Protein AF-A0A317GYI8-F1 (afdb_monomer_lite)

Foldseek 3Di:
DVVVVVVVVVVPPPPPPDDDDDPPPPPPPDPDQDDPPPFPKDKDKDQDADVPVVLVVQVPDPFWSDKDKDWDDFDDPPDDPVRVVVVPRRIGTMIMTIGRPVD

Radius of gyration: 22.87 Å; chains: 1; bounding box: 55×30×67 Å

Secondary structure (DSSP, 8-state):
--GGGTTTTSTTTT--------------------PPTT---EEEEE--S-HHHHHHHHHTSTTEEEEEEEEESSSSSS--HHHHHTT-S-PEEEEEEEE-TT-

Sequence (103 aa):
MKIMLLLSLALSYACLTGSCSQTSTQNNNMNEITIPAGVKADTATFATGCFWCTEAIFQELKGVLKVTSGYSGGTVANPSYEDVCTGTTGHAECLQIIYDPSV

Structure (mmCIF, N/CA/C/O backbone):
data_AF-A0A317GYI8-F1
#
_entry.id   AF-A0A317GYI8-F1
#
loop_
_atom_site.group_PDB
_atom_site.id
_atom_site.type_symbol
_atom_site.label_atom_id
_atom_si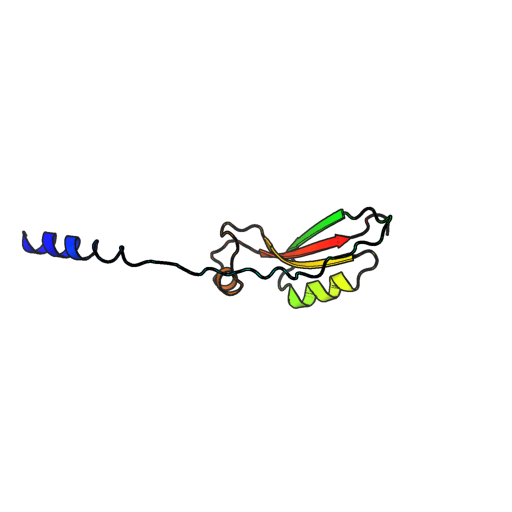te.label_alt_id
_atom_site.label_comp_id
_atom_site.label_asym_id
_atom_site.label_entity_id
_atom_site.label_seq_id
_atom_site.pdbx_PDB_ins_code
_atom_site.Cartn_x
_atom_site.Cartn_y
_atom_site.Cartn_z
_atom_site.occupancy
_atom_site.B_iso_or_equiv
_atom_site.auth_seq_id
_atom_site.auth_comp_id
_atom_site.auth_asym_id
_atom_site.auth_atom_id
_atom_site.pdbx_PDB_model_num
ATOM 1 N N . MET A 1 1 ? -39.560 6.668 44.355 1.00 55.09 1 MET A N 1
ATOM 2 C CA . MET A 1 1 ? -39.680 6.082 42.995 1.00 55.09 1 MET A CA 1
ATOM 3 C C . MET A 1 1 ? -39.790 7.116 41.867 1.00 55.09 1 MET A C 1
ATOM 5 O O . MET A 1 1 ? -39.278 6.829 40.800 1.00 55.09 1 MET A O 1
ATOM 9 N N . LYS A 1 2 ? -40.366 8.320 42.062 1.00 54.06 2 LYS A N 1
ATOM 10 C CA . LYS A 1 2 ? -40.391 9.374 41.017 1.00 54.06 2 LYS A CA 1
ATOM 11 C C . LYS A 1 2 ? -39.054 10.118 40.790 1.00 54.06 2 LYS A C 1
ATOM 13 O O . LYS A 1 2 ? -38.847 10.641 39.707 1.00 54.06 2 LYS A O 1
ATOM 18 N N . ILE A 1 3 ? -38.136 10.134 41.765 1.00 56.03 3 ILE A N 1
ATOM 19 C CA . ILE A 1 3 ? -36.856 10.867 41.649 1.00 56.03 3 ILE A CA 1
ATOM 20 C C . ILE A 1 3 ? -35.846 10.176 40.706 1.00 56.03 3 ILE A C 1
ATOM 22 O O . ILE A 1 3 ? -34.974 10.826 40.146 1.00 56.03 3 ILE A O 1
ATOM 26 N N . MET A 1 4 ? -35.993 8.861 40.489 1.00 57.31 4 MET A N 1
ATOM 27 C CA . MET A 1 4 ? -35.058 8.053 39.693 1.00 57.31 4 MET A CA 1
ATOM 28 C C . MET A 1 4 ? -35.322 8.139 38.180 1.00 57.31 4 MET A C 1
ATOM 30 O O . MET A 1 4 ? -34.486 7.716 37.393 1.00 57.31 4 MET A O 1
ATOM 34 N N . LEU A 1 5 ? -36.467 8.708 37.776 1.00 55.41 5 LEU A N 1
ATOM 35 C CA . LEU A 1 5 ? -36.841 8.892 36.368 1.00 55.41 5 LEU A CA 1
ATOM 36 C C . LEU A 1 5 ? -36.380 10.245 35.795 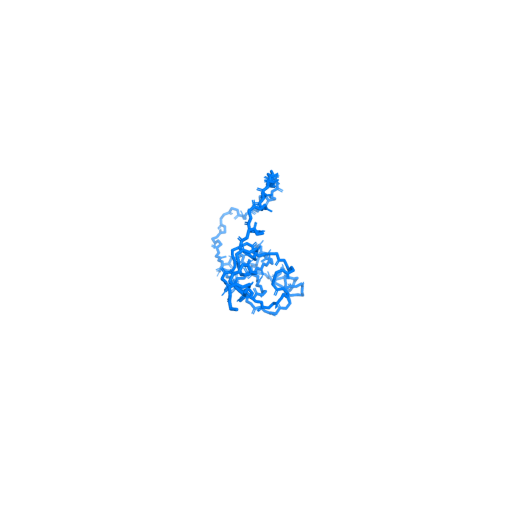1.00 55.41 5 LEU A C 1
ATOM 38 O O . LEU A 1 5 ? -36.375 10.429 34.585 1.00 55.41 5 LEU A O 1
ATOM 42 N N . LEU A 1 6 ? -36.013 11.198 36.659 1.00 54.34 6 LEU A N 1
ATOM 43 C CA . LEU A 1 6 ? -35.564 12.533 36.248 1.00 54.34 6 LEU A CA 1
ATOM 44 C C . LEU A 1 6 ? -34.052 12.583 35.979 1.00 54.34 6 LEU A C 1
ATOM 46 O O . LEU A 1 6 ? -33.595 13.436 35.227 1.00 54.34 6 LEU A O 1
ATOM 50 N N . LEU A 1 7 ? -33.282 11.642 36.538 1.00 52.12 7 LEU A N 1
ATOM 51 C CA . LEU A 1 7 ? -31.829 11.578 36.349 1.00 52.12 7 LEU A CA 1
ATOM 52 C C . LEU A 1 7 ? -31.429 10.989 34.983 1.00 52.12 7 LEU A C 1
ATOM 54 O O . LEU A 1 7 ? -30.357 11.293 34.471 1.00 52.12 7 LEU A O 1
ATOM 58 N N . SER A 1 8 ? -32.303 10.192 34.363 1.00 54.09 8 SER A N 1
ATOM 59 C CA . SER A 1 8 ? -32.098 9.629 33.022 1.00 54.09 8 SER A CA 1
ATOM 60 C C . SER A 1 8 ? -32.436 10.604 31.889 1.00 54.09 8 SER A C 1
ATOM 62 O O . SER A 1 8 ? -31.945 10.422 30.779 1.00 54.09 8 SER A O 1
ATOM 64 N N . LEU A 1 9 ? -33.220 11.656 32.153 1.00 53.91 9 LEU A N 1
ATOM 65 C CA . LEU A 1 9 ? -33.544 12.689 31.158 1.00 53.91 9 LEU A CA 1
ATOM 66 C C . LEU A 1 9 ? -32.450 13.759 31.009 1.00 53.91 9 LEU A C 1
ATOM 68 O O . LEU A 1 9 ? -32.416 14.460 30.003 1.00 53.91 9 LEU A O 1
ATOM 72 N N . ALA A 1 10 ? -31.550 13.885 31.988 1.00 52.88 10 ALA A N 1
ATOM 73 C CA . ALA A 1 10 ? -30.423 14.817 31.921 1.00 52.88 10 ALA A CA 1
ATOM 74 C C . ALA A 1 10 ? -29.248 14.268 31.090 1.00 52.88 10 ALA A C 1
ATOM 76 O O . ALA A 1 10 ? -28.468 15.041 30.538 1.00 52.88 10 ALA A O 1
ATOM 77 N N . LEU A 1 11 ? -29.133 12.941 30.959 1.00 50.88 11 LEU A N 1
ATOM 78 C CA . LEU A 1 11 ? -28.022 12.297 30.253 1.00 50.88 11 LEU A CA 1
ATOM 79 C C . LEU A 1 11 ? -28.172 12.311 28.721 1.00 50.88 11 LEU A C 1
ATOM 81 O O . LEU A 1 11 ? -27.198 12.074 28.015 1.00 50.88 11 LEU A O 1
ATOM 85 N N . SER A 1 12 ? -29.365 12.614 28.201 1.00 52.34 12 SER A N 1
ATOM 86 C CA . SER A 1 12 ? -29.646 12.673 26.760 1.00 52.34 12 SER A CA 1
ATOM 87 C C . SER A 1 12 ? -29.456 14.061 26.133 1.00 52.34 12 SER A C 1
ATOM 89 O O . SER A 1 12 ? -29.476 14.178 24.911 1.00 52.34 12 SER A O 1
ATOM 91 N N . TYR A 1 13 ? -29.240 15.115 26.928 1.00 54.69 13 TYR A N 1
ATOM 92 C CA . TYR A 1 13 ? -29.137 16.493 26.419 1.00 54.69 13 TYR A CA 1
ATOM 93 C C . TYR A 1 13 ? -27.714 16.943 26.044 1.00 54.69 13 TYR A C 1
ATOM 95 O O . TYR A 1 13 ? -27.538 18.046 25.533 1.00 54.69 13 TYR A O 1
ATOM 103 N N . ALA A 1 14 ? -26.694 16.102 26.245 1.00 50.69 14 ALA A N 1
ATOM 104 C CA . ALA A 1 14 ? -25.295 16.457 25.974 1.00 50.69 14 ALA A CA 1
ATOM 105 C C . ALA A 1 14 ? -24.838 16.214 24.517 1.00 50.69 14 ALA A C 1
ATOM 107 O O . ALA A 1 14 ? -23.688 16.486 24.184 1.00 50.69 14 ALA A O 1
ATOM 108 N N . CYS A 1 15 ? -25.708 15.723 23.628 1.00 48.59 15 CYS A N 1
ATOM 109 C CA . CYS A 1 15 ? -25.310 15.274 22.286 1.00 48.59 15 CYS A CA 1
ATOM 110 C C . CYS A 1 15 ? -25.422 16.326 21.163 1.00 48.59 15 CYS A C 1
ATOM 112 O O . CYS A 1 15 ? -25.289 15.954 20.002 1.00 48.59 15 CYS A O 1
ATOM 114 N N . LEU A 1 16 ? -25.676 17.612 21.449 1.00 55.16 16 LEU A N 1
ATOM 115 C CA . LEU A 1 16 ? -25.981 18.602 20.394 1.00 55.16 16 LEU A CA 1
ATOM 116 C C . LEU A 1 16 ? -24.947 19.709 20.139 1.00 55.16 16 LEU A C 1
ATOM 118 O O . LEU A 1 16 ? -25.257 20.663 19.430 1.00 55.16 16 LEU A O 1
ATOM 122 N N . THR A 1 17 ? -23.703 19.593 20.598 1.00 59.06 17 THR A N 1
ATOM 123 C CA . THR A 1 17 ? -22.649 20.525 20.150 1.00 59.06 17 THR A CA 1
ATOM 124 C C . THR A 1 17 ? -21.464 19.781 19.555 1.00 59.06 17 THR A C 1
ATOM 126 O O . THR A 1 17 ? -20.411 19.658 20.172 1.00 59.06 17 THR A O 1
ATOM 129 N N . GLY A 1 18 ? -21.652 19.291 18.331 1.00 57.25 18 GLY A N 1
ATOM 130 C CA . GLY A 1 18 ? -20.581 18.826 17.457 1.00 57.25 18 GLY A CA 1
ATOM 131 C C . GLY A 1 18 ? -20.662 19.549 16.117 1.00 57.25 18 GLY A C 1
ATOM 132 O O . GLY A 1 18 ? -21.211 19.010 15.164 1.00 57.25 18 GLY A O 1
ATOM 133 N N . SER A 1 19 ? -20.151 20.780 16.044 1.00 55.06 19 SER A N 1
ATOM 134 C CA . SER A 1 19 ? -19.901 21.444 14.761 1.00 55.06 19 SER A CA 1
ATOM 135 C C . SER A 1 19 ? -18.473 21.136 14.325 1.00 55.06 19 SER A C 1
ATOM 137 O O . SER A 1 19 ? -17.524 21.677 14.887 1.00 55.06 19 SER A O 1
ATOM 139 N N . CYS A 1 20 ? -18.314 20.292 13.309 1.00 48.38 20 CYS A N 1
ATOM 140 C CA . CYS A 1 20 ? -17.071 20.178 12.557 1.00 48.38 20 CYS A CA 1
ATOM 141 C C . CYS A 1 20 ? -17.144 21.185 11.406 1.00 48.38 20 CYS A C 1
ATOM 143 O O . CYS A 1 20 ? -17.930 21.006 10.481 1.00 48.38 20 CYS A O 1
ATOM 145 N N . SER A 1 21 ? -16.341 22.245 11.451 1.00 55.34 21 SER A N 1
ATOM 146 C CA . SER A 1 21 ? -16.068 23.064 10.269 1.00 55.34 21 SER A CA 1
ATOM 147 C C . SER A 1 21 ? -14.560 23.108 10.081 1.00 55.34 21 SER A C 1
ATOM 149 O O . SER A 1 21 ? -13.879 24.008 10.565 1.00 55.34 21 SER A O 1
ATOM 151 N N . GLN A 1 22 ? -14.029 22.071 9.433 1.00 53.09 22 GLN A N 1
ATOM 152 C CA . GLN A 1 22 ? -12.673 22.079 8.902 1.00 53.09 22 GLN A CA 1
ATOM 153 C C . GLN A 1 22 ? -12.775 22.018 7.383 1.00 53.09 22 GLN A C 1
ATOM 155 O O . GLN A 1 22 ? -12.753 20.955 6.766 1.00 53.09 22 GLN A O 1
ATOM 160 N N . THR A 1 23 ? -12.898 23.200 6.782 1.00 49.88 23 THR A N 1
ATOM 161 C CA . THR A 1 23 ? -12.549 23.412 5.380 1.00 49.88 23 THR A CA 1
ATOM 162 C C . THR A 1 23 ? -11.050 23.166 5.254 1.00 49.88 23 THR A C 1
ATOM 164 O O . THR A 1 23 ? -10.240 24.076 5.419 1.00 49.88 23 THR A O 1
ATOM 167 N N . SER A 1 24 ? -10.665 21.913 5.014 1.00 50.72 24 SER A N 1
ATOM 168 C CA . SER A 1 24 ? -9.346 21.620 4.473 1.00 50.72 24 SER A CA 1
ATOM 169 C C . SER A 1 24 ? -9.412 21.890 2.974 1.00 50.72 24 SER A C 1
ATOM 171 O O . SER A 1 24 ? -9.896 21.090 2.178 1.00 50.72 24 SER A O 1
ATOM 173 N N . THR A 1 25 ? -8.968 23.080 2.581 1.00 45.16 25 THR A N 1
ATOM 174 C CA . THR A 1 25 ? -8.540 23.318 1.207 1.00 45.16 25 THR A CA 1
ATOM 175 C C . THR A 1 25 ? -7.353 22.392 0.963 1.00 45.16 25 THR A C 1
ATOM 177 O O . THR A 1 25 ? -6.226 22.708 1.340 1.00 45.16 25 THR A O 1
ATOM 180 N N . GLN A 1 26 ? -7.612 21.217 0.390 1.00 51.88 26 GLN A N 1
ATOM 181 C CA . GLN A 1 26 ? -6.569 20.332 -0.112 1.00 51.88 26 GLN A CA 1
ATOM 182 C C . GLN A 1 26 ? -5.948 21.018 -1.334 1.00 51.88 26 GLN A C 1
ATOM 184 O O . GLN A 1 26 ? -6.465 20.952 -2.449 1.00 51.88 26 GLN A O 1
ATOM 189 N N . ASN A 1 27 ? -4.858 21.748 -1.098 1.00 46.72 27 ASN A N 1
ATOM 190 C CA . ASN A 1 27 ? -3.904 22.119 -2.132 1.00 46.72 27 ASN A CA 1
ATOM 191 C C . ASN A 1 27 ? -3.277 20.820 -2.655 1.00 46.72 27 ASN A C 1
ATOM 193 O O . ASN A 1 27 ? -2.271 20.345 -2.133 1.00 46.72 27 ASN A O 1
ATOM 197 N N . ASN A 1 28 ? -3.903 20.229 -3.668 1.00 49.12 28 ASN A N 1
ATOM 198 C CA . ASN A 1 28 ? -3.377 19.066 -4.366 1.00 49.12 28 ASN A CA 1
ATOM 199 C C . ASN A 1 28 ? -2.323 19.513 -5.384 1.00 49.12 28 ASN A C 1
ATOM 201 O O . ASN A 1 28 ? -2.537 19.418 -6.589 1.00 49.12 28 ASN A O 1
ATOM 205 N N . ASN A 1 29 ? -1.173 19.991 -4.916 1.00 55.50 29 ASN A N 1
ATOM 206 C CA . ASN A 1 29 ? 0.043 19.913 -5.719 1.00 55.50 29 ASN A CA 1
ATOM 207 C C . ASN A 1 29 ? 0.714 18.568 -5.418 1.00 55.50 29 ASN A C 1
ATOM 209 O O . ASN A 1 29 ? 1.714 18.482 -4.709 1.00 55.50 29 ASN A O 1
ATOM 213 N N . MET A 1 30 ? 0.072 17.494 -5.877 1.00 46.84 30 MET A N 1
ATOM 214 C CA . MET A 1 30 ? 0.631 16.153 -5.815 1.00 46.84 30 MET A CA 1
ATOM 215 C C . MET A 1 30 ? 1.340 15.916 -7.145 1.00 46.84 30 MET A C 1
ATOM 217 O O . MET A 1 30 ? 0.697 15.896 -8.190 1.00 46.84 30 MET A O 1
ATOM 221 N N . ASN A 1 31 ? 2.668 15.825 -7.065 1.00 60.25 31 ASN A N 1
ATOM 222 C CA . ASN A 1 31 ? 3.605 15.475 -8.127 1.00 60.25 31 ASN A CA 1
ATOM 223 C C . ASN A 1 31 ? 2.963 14.547 -9.175 1.00 60.25 31 ASN A C 1
ATOM 225 O O . ASN A 1 31 ? 2.649 13.391 -8.883 1.00 60.25 31 ASN A O 1
ATOM 229 N N . GLU A 1 32 ? 2.741 15.083 -10.372 1.00 56.94 32 GLU A N 1
ATOM 230 C CA . GLU A 1 32 ? 2.225 14.352 -11.521 1.00 56.94 32 GLU A CA 1
ATOM 231 C C . GLU A 1 32 ? 3.216 13.232 -11.866 1.00 56.94 32 GLU A C 1
ATOM 233 O O . GLU A 1 32 ? 4.294 13.466 -12.414 1.00 56.94 32 GLU A O 1
ATOM 238 N N . ILE A 1 33 ? 2.884 11.992 -11.490 1.00 66.06 33 ILE A N 1
ATOM 239 C CA . ILE A 1 33 ? 3.698 10.830 -11.847 1.00 66.06 33 ILE A CA 1
ATOM 240 C C . ILE A 1 33 ? 3.631 10.665 -13.358 1.00 66.06 33 ILE A C 1
ATOM 242 O O . ILE A 1 33 ? 2.640 10.188 -13.909 1.00 66.06 33 ILE A O 1
ATOM 246 N N . THR A 1 34 ? 4.710 11.056 -14.025 1.00 74.38 34 THR A N 1
ATOM 247 C CA . THR A 1 34 ? 4.866 10.864 -15.462 1.00 74.38 34 THR A CA 1
ATOM 248 C C . THR A 1 34 ? 5.339 9.433 -15.702 1.00 74.38 34 THR A C 1
ATOM 250 O O . THR A 1 34 ? 6.529 9.136 -15.607 1.00 74.38 34 THR A O 1
ATOM 253 N N . ILE A 1 35 ? 4.403 8.523 -15.983 1.00 80.94 35 ILE A N 1
ATOM 254 C CA . ILE A 1 35 ? 4.738 7.195 -16.511 1.00 80.94 35 ILE A CA 1
ATOM 255 C C . ILE A 1 35 ? 5.409 7.399 -17.882 1.00 80.94 35 ILE A C 1
ATOM 257 O O . ILE A 1 35 ? 4.858 8.134 -18.708 1.00 80.94 35 ILE A O 1
ATOM 261 N N . PRO A 1 36 ? 6.579 6.787 -18.155 1.00 80.31 36 PRO A N 1
ATOM 262 C CA . PRO A 1 36 ? 7.245 6.925 -19.445 1.00 80.31 36 PRO A CA 1
ATOM 263 C C . PRO A 1 36 ? 6.315 6.556 -20.607 1.00 80.31 36 PRO A C 1
ATOM 265 O O . PRO A 1 36 ? 5.637 5.526 -20.582 1.00 80.31 36 PRO A O 1
ATOM 268 N N . ALA A 1 37 ? 6.289 7.397 -21.643 1.00 80.94 37 ALA A N 1
ATOM 269 C CA . ALA A 1 37 ? 5.455 7.166 -22.816 1.00 80.94 37 ALA A CA 1
ATOM 270 C C . ALA A 1 37 ? 5.811 5.824 -23.483 1.00 80.94 37 ALA A C 1
ATOM 272 O O . ALA A 1 37 ? 6.973 5.563 -23.786 1.00 80.94 37 ALA A O 1
ATOM 273 N N . GLY A 1 38 ? 4.798 4.985 -23.719 1.00 84.44 38 GLY A N 1
ATOM 274 C CA . GLY A 1 38 ? 4.952 3.663 -24.339 1.00 84.44 38 GLY A CA 1
ATOM 275 C C . GLY A 1 38 ? 5.027 2.485 -23.362 1.00 84.44 38 GLY A C 1
ATOM 276 O O . GLY A 1 38 ? 4.973 1.344 -23.813 1.00 84.44 38 GLY A O 1
ATOM 277 N N . VAL A 1 39 ? 5.084 2.728 -22.048 1.00 89.81 39 VAL A N 1
ATOM 278 C CA . VAL A 1 39 ? 5.013 1.666 -21.031 1.00 89.81 39 VAL A CA 1
ATOM 279 C C . VAL A 1 39 ? 3.554 1.341 -20.705 1.00 89.81 39 VAL A C 1
ATOM 281 O O . VAL A 1 39 ? 2.782 2.222 -20.320 1.00 89.81 39 VAL A O 1
ATOM 284 N N . LYS A 1 40 ? 3.159 0.066 -20.826 1.00 93.75 40 LYS A N 1
ATOM 285 C CA . LYS A 1 40 ? 1.828 -0.405 -20.410 1.00 93.75 40 LYS A CA 1
ATOM 286 C C . LYS A 1 40 ? 1.859 -0.805 -18.936 1.00 93.75 40 LYS A C 1
ATOM 288 O O . LYS A 1 40 ? 2.008 -1.980 -18.629 1.00 93.75 40 LYS A O 1
ATOM 293 N N . ALA A 1 41 ? 1.697 0.166 -18.045 1.00 95.94 41 ALA A N 1
ATOM 294 C CA . ALA A 1 41 ? 1.727 -0.082 -16.607 1.00 95.94 41 ALA A CA 1
ATOM 295 C C . ALA A 1 41 ? 0.557 -0.960 -16.111 1.00 95.94 41 ALA A C 1
ATOM 297 O O . ALA A 1 41 ? -0.544 -0.925 -16.670 1.00 95.94 41 ALA A O 1
ATOM 298 N N . ASP A 1 42 ? 0.803 -1.706 -15.037 1.00 97.50 42 ASP A N 1
ATOM 299 C CA . ASP A 1 42 ? -0.191 -2.431 -14.241 1.00 97.50 42 ASP A CA 1
ATOM 300 C C . ASP A 1 42 ? -0.021 -2.097 -12.748 1.00 97.50 42 ASP A C 1
ATOM 302 O O . ASP A 1 42 ? 0.923 -1.400 -12.361 1.00 97.50 42 ASP A O 1
ATOM 306 N N . THR A 1 43 ? -0.964 -2.519 -11.905 1.00 97.44 43 THR A N 1
ATOM 307 C CA . THR A 1 43 ? -0.987 -2.197 -10.472 1.00 97.44 43 THR A CA 1
ATOM 308 C C . THR A 1 43 ? -1.153 -3.436 -9.603 1.00 97.44 43 THR A C 1
ATOM 310 O O . THR A 1 43 ? -2.038 -4.257 -9.827 1.00 97.44 43 THR A O 1
ATOM 313 N N . ALA A 1 44 ? -0.349 -3.522 -8.546 1.00 97.69 44 ALA A N 1
ATOM 314 C CA . ALA A 1 44 ? -0.472 -4.534 -7.504 1.00 97.69 44 ALA A CA 1
ATOM 315 C C . ALA A 1 44 ? -0.518 -3.883 -6.116 1.00 97.69 44 ALA A C 1
ATOM 317 O O . ALA A 1 44 ? 0.116 -2.855 -5.878 1.00 97.69 44 ALA A O 1
ATOM 318 N N . THR A 1 45 ? -1.257 -4.500 -5.194 1.00 97.69 45 THR A N 1
ATOM 319 C CA . THR A 1 45 ? -1.357 -4.052 -3.800 1.00 97.69 45 THR A CA 1
ATOM 320 C C . THR A 1 45 ? -0.882 -5.161 -2.876 1.00 97.69 45 THR A C 1
ATOM 322 O O . THR A 1 45 ? -1.392 -6.280 -2.946 1.00 97.69 45 THR A O 1
ATOM 325 N N . PHE A 1 46 ? 0.060 -4.847 -1.990 1.00 97.06 46 PHE A N 1
ATOM 326 C CA . PHE A 1 46 ? 0.637 -5.806 -1.050 1.00 97.06 46 PHE A CA 1
ATOM 327 C C . PHE A 1 46 ? 0.517 -5.310 0.387 1.00 97.06 46 PHE A C 1
ATOM 329 O O . PHE A 1 46 ? 0.862 -4.167 0.667 1.00 97.06 46 PHE A O 1
ATOM 336 N N . ALA A 1 47 ? 0.080 -6.186 1.292 1.00 96.50 47 ALA A N 1
ATOM 337 C CA . ALA A 1 47 ? 0.137 -5.974 2.736 1.00 96.50 47 ALA A CA 1
ATOM 338 C C . ALA A 1 47 ? 1.347 -6.735 3.295 1.00 96.50 47 ALA A C 1
ATOM 340 O O . ALA A 1 47 ? 1.337 -7.966 3.335 1.00 96.50 47 ALA A O 1
ATOM 341 N N . THR A 1 48 ? 2.409 -6.022 3.671 1.00 91.62 48 THR A N 1
ATOM 342 C CA . THR A 1 48 ? 3.730 -6.621 3.959 1.00 91.62 48 THR A CA 1
ATOM 343 C C . THR A 1 48 ? 4.226 -6.375 5.384 1.00 91.62 48 THR A C 1
ATOM 345 O O . THR A 1 48 ? 5.396 -6.606 5.678 1.00 91.62 48 THR A O 1
ATOM 348 N N . GLY A 1 49 ? 3.347 -5.928 6.284 1.00 90.81 49 GLY A N 1
ATOM 349 C CA . GLY A 1 49 ? 3.737 -5.429 7.603 1.00 90.81 49 GLY A CA 1
ATOM 350 C C . GLY A 1 49 ? 4.126 -3.954 7.526 1.00 90.81 49 GLY A C 1
ATOM 351 O O . GLY A 1 49 ? 3.531 -3.222 6.743 1.00 90.81 49 GLY A O 1
ATOM 352 N N . CYS A 1 50 ? 5.112 -3.529 8.326 1.00 93.31 50 CYS A N 1
ATOM 353 C CA . CYS A 1 50 ? 5.520 -2.124 8.388 1.00 93.31 50 CYS A CA 1
ATOM 354 C C . CYS A 1 50 ? 5.943 -1.597 7.011 1.00 93.31 50 CYS A C 1
ATOM 356 O O . CYS A 1 50 ? 6.971 -2.031 6.474 1.00 93.31 50 CYS A O 1
ATOM 358 N N . PHE A 1 51 ? 5.190 -0.643 6.457 1.00 94.69 51 PHE A N 1
ATOM 359 C CA . PHE A 1 51 ? 5.437 -0.195 5.084 1.00 94.69 51 PHE A CA 1
ATOM 360 C C . PHE A 1 51 ? 6.755 0.573 4.909 1.00 94.69 51 PHE A C 1
ATOM 362 O O . PHE A 1 51 ? 7.267 0.633 3.793 1.00 94.69 51 PHE A O 1
ATOM 369 N N . TRP A 1 52 ? 7.346 1.110 5.988 1.00 91.88 52 TRP A N 1
ATOM 370 C CA . TRP A 1 52 ? 8.530 1.977 5.910 1.00 91.88 52 TRP A CA 1
ATOM 371 C C . TRP A 1 52 ? 9.723 1.262 5.282 1.00 91.88 52 TRP A C 1
ATOM 373 O O . TRP A 1 52 ? 10.412 1.819 4.431 1.00 91.88 52 TRP A O 1
ATOM 383 N N . CYS A 1 53 ? 9.958 0.015 5.689 1.00 91.94 53 CYS A N 1
ATOM 384 C CA . CYS A 1 53 ? 11.073 -0.769 5.171 1.00 91.94 53 CYS A CA 1
ATOM 385 C C . CYS A 1 53 ? 10.741 -1.373 3.807 1.00 91.94 53 CYS A C 1
ATOM 387 O O . CYS A 1 53 ? 11.593 -1.440 2.925 1.00 91.94 53 CYS A O 1
ATOM 389 N N . THR A 1 54 ? 9.505 -1.835 3.626 1.00 93.62 54 THR A N 1
ATOM 390 C CA . THR A 1 54 ? 9.120 -2.553 2.412 1.00 93.62 54 THR A CA 1
ATOM 391 C C . THR A 1 54 ? 8.965 -1.617 1.222 1.00 93.62 54 THR A C 1
ATOM 393 O O . THR A 1 54 ? 9.302 -2.016 0.113 1.00 93.62 54 THR A O 1
ATOM 396 N N . GLU A 1 55 ? 8.531 -0.370 1.431 1.00 95.50 55 GLU A N 1
ATOM 397 C CA . GLU A 1 55 ? 8.457 0.636 0.368 1.00 95.50 55 GLU A CA 1
ATOM 398 C C . GLU A 1 55 ? 9.814 0.819 -0.314 1.00 95.50 55 GLU A C 1
ATOM 400 O O . GLU A 1 55 ? 9.900 0.698 -1.536 1.00 95.50 55 GLU A O 1
ATOM 405 N N . ALA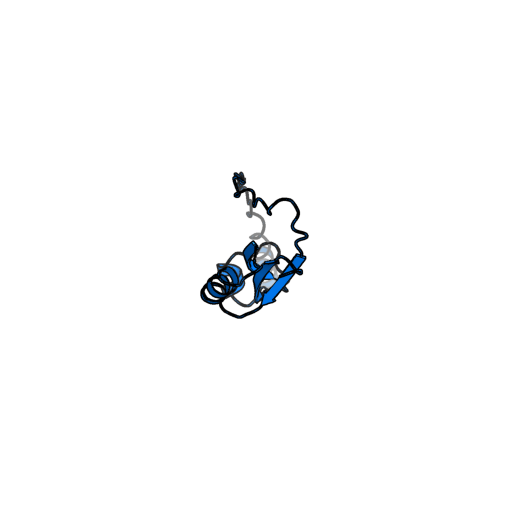 A 1 56 ? 10.870 1.036 0.477 1.00 94.25 56 ALA A N 1
ATOM 406 C CA . ALA A 1 56 ? 12.226 1.223 -0.032 1.00 94.25 56 ALA A CA 1
ATOM 407 C C . ALA A 1 56 ? 12.692 0.019 -0.867 1.00 94.25 56 ALA A C 1
ATOM 409 O O . ALA A 1 56 ? 13.216 0.189 -1.963 1.00 94.25 56 ALA A O 1
ATOM 410 N N . ILE A 1 57 ? 12.417 -1.202 -0.397 1.00 94.75 57 ILE A N 1
ATOM 411 C CA . ILE A 1 57 ? 12.776 -2.432 -1.118 1.00 94.75 57 ILE A CA 1
ATOM 412 C C . ILE A 1 57 ? 12.074 -2.500 -2.480 1.00 94.75 57 ILE A C 1
ATOM 414 O O . ILE A 1 57 ? 12.708 -2.823 -3.482 1.00 94.75 57 ILE A O 1
ATOM 418 N N . PHE A 1 58 ? 10.775 -2.193 -2.547 1.00 95.81 58 PHE A N 1
ATOM 419 C CA . PHE A 1 58 ? 10.038 -2.233 -3.813 1.00 95.81 58 PHE A CA 1
ATOM 420 C C . PHE A 1 58 ? 10.463 -1.126 -4.782 1.00 95.81 58 PHE A C 1
ATOM 422 O O . PHE A 1 58 ? 10.476 -1.365 -5.987 1.00 95.81 58 PHE A O 1
ATOM 429 N N . GLN A 1 59 ? 10.837 0.056 -4.283 1.00 95.69 59 GLN A N 1
ATOM 430 C CA . GLN A 1 59 ? 11.335 1.155 -5.119 1.00 95.69 59 GLN A CA 1
ATOM 431 C C . GLN A 1 59 ? 12.630 0.797 -5.865 1.00 95.69 59 GLN A C 1
ATOM 433 O O . GLN A 1 59 ? 12.883 1.339 -6.939 1.00 95.69 59 GLN A O 1
ATOM 438 N N . GLU A 1 60 ? 13.433 -0.123 -5.329 1.00 96.00 60 GLU A N 1
ATOM 439 C CA . GLU A 1 60 ? 14.683 -0.576 -5.950 1.00 96.00 60 GLU A CA 1
ATOM 440 C C . GLU A 1 60 ? 14.483 -1.678 -7.005 1.00 96.00 60 GLU A C 1
ATOM 442 O O . GLU A 1 60 ? 15.416 -2.014 -7.742 1.00 96.00 60 GLU A O 1
ATOM 447 N N . LEU A 1 61 ? 13.282 -2.258 -7.114 1.00 96.69 61 LEU A N 1
ATOM 448 C CA . LEU A 1 61 ? 13.033 -3.346 -8.055 1.00 96.69 61 LEU A CA 1
ATOM 449 C C . LEU A 1 61 ? 12.954 -2.838 -9.497 1.00 96.69 61 LEU A C 1
ATOM 451 O O . LEU A 1 61 ? 12.215 -1.913 -9.836 1.00 96.69 61 LEU A O 1
ATOM 455 N N . LYS A 1 62 ? 13.671 -3.521 -10.392 1.00 96.50 62 LYS A N 1
ATOM 456 C CA . LYS A 1 62 ? 13.588 -3.267 -11.831 1.00 96.50 62 LYS A CA 1
ATOM 457 C C . LYS A 1 62 ? 12.146 -3.469 -12.313 1.00 96.50 62 LYS A C 1
ATOM 45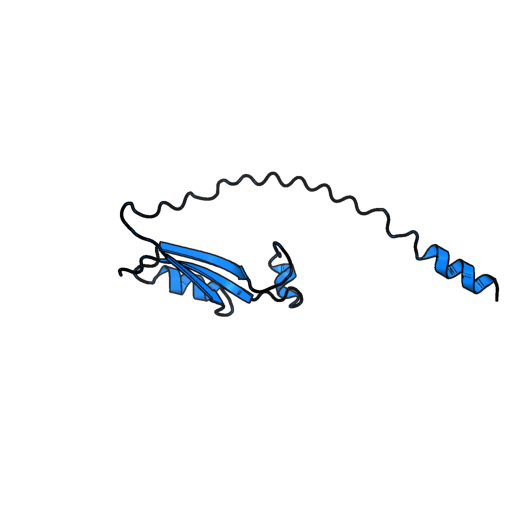9 O O . LYS A 1 62 ? 11.541 -4.496 -12.033 1.00 96.50 62 LYS A O 1
ATOM 464 N N . GLY A 1 63 ? 11.628 -2.502 -13.068 1.00 95.62 63 GLY A N 1
ATOM 465 C CA . GLY A 1 63 ? 10.260 -2.534 -13.593 1.00 95.62 63 GLY A CA 1
ATOM 466 C C . GLY A 1 63 ? 9.226 -1.892 -12.669 1.00 95.62 63 GLY A C 1
ATOM 467 O O . GLY A 1 63 ? 8.115 -1.624 -13.118 1.00 95.62 63 GLY A O 1
ATOM 468 N N . VAL A 1 64 ? 9.575 -1.563 -11.420 1.00 96.62 64 VAL A N 1
ATOM 469 C CA . VAL A 1 64 ? 8.715 -0.738 -10.566 1.00 96.62 64 VAL A CA 1
ATOM 470 C C . VAL A 1 64 ? 8.822 0.723 -10.996 1.00 96.62 64 VAL A C 1
ATOM 472 O O . VAL A 1 64 ? 9.909 1.278 -11.133 1.00 96.62 64 VAL A O 1
ATOM 475 N N . LEU A 1 65 ? 7.666 1.339 -11.234 1.00 95.56 65 LEU A N 1
ATOM 476 C CA . LEU A 1 65 ? 7.538 2.721 -11.702 1.00 95.56 65 LEU A CA 1
ATOM 477 C C . LEU A 1 65 ? 7.165 3.659 -10.553 1.00 95.56 65 LEU A C 1
ATOM 479 O O . LEU A 1 65 ? 7.579 4.816 -10.527 1.00 95.56 65 LEU A O 1
ATOM 483 N N . LYS A 1 66 ? 6.355 3.167 -9.609 1.00 95.25 66 LYS A N 1
ATOM 484 C CA . LYS A 1 66 ? 5.935 3.914 -8.425 1.00 95.25 66 LYS A CA 1
ATOM 485 C C . LYS A 1 66 ? 5.567 2.960 -7.296 1.00 95.25 66 LYS A C 1
ATOM 487 O O . LYS A 1 66 ? 4.897 1.960 -7.534 1.00 95.25 66 LYS A O 1
ATOM 492 N N . VAL A 1 67 ? 5.909 3.335 -6.069 1.00 96.62 67 VAL A N 1
ATOM 493 C CA . VAL A 1 67 ? 5.390 2.722 -4.840 1.00 96.62 67 VAL A CA 1
ATOM 494 C C . VAL A 1 67 ? 4.674 3.802 -4.032 1.00 96.62 67 VAL A C 1
ATOM 496 O O . VAL A 1 67 ? 5.045 4.975 -4.080 1.00 96.62 67 VAL A O 1
ATOM 499 N N . THR A 1 68 ? 3.581 3.459 -3.363 1.00 96.44 68 THR A N 1
ATOM 500 C CA . THR A 1 68 ? 2.844 4.373 -2.483 1.00 96.44 68 THR A CA 1
ATOM 501 C C . THR A 1 68 ? 2.394 3.622 -1.240 1.00 96.44 68 THR A C 1
ATOM 503 O O . THR A 1 68 ? 1.636 2.659 -1.349 1.00 96.44 68 THR A O 1
ATOM 506 N N . SER A 1 69 ? 2.857 4.069 -0.074 1.00 97.06 69 SER A N 1
ATOM 507 C CA . SER A 1 69 ? 2.423 3.561 1.229 1.00 97.06 69 SER A CA 1
ATOM 508 C C . SER A 1 69 ? 1.020 4.047 1.594 1.00 97.06 69 SER A C 1
ATOM 510 O O . SER A 1 69 ? 0.651 5.188 1.310 1.00 97.06 69 SER A O 1
ATOM 512 N N . GLY A 1 70 ? 0.230 3.181 2.226 1.00 96.50 70 GLY A N 1
ATOM 513 C CA . GLY A 1 70 ? -1.127 3.497 2.657 1.00 96.50 70 GLY A CA 1
ATOM 514 C C . GLY A 1 70 ? -1.792 2.370 3.442 1.00 96.50 70 GLY A C 1
ATOM 515 O O . GLY A 1 70 ? -1.134 1.461 3.947 1.00 96.50 70 GLY A O 1
ATOM 516 N N . TYR A 1 71 ? -3.120 2.435 3.530 1.00 97.62 71 TYR A N 1
ATOM 517 C CA . TYR A 1 71 ? -3.941 1.508 4.310 1.00 97.62 71 TYR A CA 1
ATOM 518 C C . TYR A 1 71 ? -5.059 0.936 3.441 1.00 97.62 71 TYR A C 1
ATOM 520 O O . TYR A 1 71 ? -5.680 1.670 2.670 1.00 97.62 71 TYR A O 1
ATOM 528 N N . SER A 1 72 ? -5.308 -0.371 3.531 1.00 97.00 72 SER A N 1
ATOM 529 C CA . SER A 1 72 ? -6.379 -1.020 2.765 1.00 97.00 72 SER A CA 1
ATOM 530 C C . SER A 1 72 ? -6.957 -2.239 3.488 1.00 97.00 72 SER A C 1
ATOM 532 O O . SER A 1 72 ? -6.359 -2.763 4.426 1.00 97.00 72 SER A O 1
ATOM 534 N N . GLY A 1 73 ? -8.125 -2.703 3.037 1.00 97.12 73 GLY A N 1
ATOM 535 C CA . GLY A 1 73 ? -8.809 -3.895 3.556 1.00 97.12 73 GLY A CA 1
ATOM 536 C C . GLY A 1 73 ? -9.707 -3.667 4.778 1.00 97.12 73 GLY A C 1
ATOM 537 O O . GLY A 1 73 ? -10.416 -4.590 5.171 1.00 97.12 73 GLY A O 1
ATOM 538 N N . GLY A 1 74 ? -9.716 -2.460 5.351 1.00 97.50 74 GLY A N 1
ATOM 539 C CA . GLY A 1 74 ? -10.548 -2.091 6.498 1.00 97.50 74 GLY A CA 1
ATOM 540 C C . GLY A 1 74 ? -11.876 -1.424 6.141 1.00 97.50 74 GLY A C 1
ATOM 541 O O . GLY A 1 74 ? -12.261 -1.313 4.977 1.00 97.50 74 GLY A O 1
ATOM 542 N N . THR A 1 75 ? -12.589 -0.963 7.170 1.00 98.19 75 THR A N 1
ATOM 543 C CA . THR A 1 75 ? -13.955 -0.413 7.056 1.00 98.19 75 THR A CA 1
ATOM 544 C C . THR A 1 75 ? -14.037 1.095 7.278 1.00 98.19 75 THR A C 1
ATOM 546 O O . THR A 1 75 ? -15.003 1.726 6.852 1.00 98.19 75 THR A O 1
ATOM 549 N N . VAL A 1 76 ? -13.039 1.692 7.933 1.00 97.62 76 VAL A N 1
ATOM 550 C CA . VAL A 1 76 ? -13.005 3.138 8.194 1.00 97.62 76 VAL A CA 1
ATOM 551 C C . VAL A 1 76 ? -12.567 3.872 6.930 1.00 97.62 76 VAL A C 1
ATOM 553 O O . VAL A 1 76 ? -11.516 3.572 6.371 1.00 97.62 76 VAL A O 1
ATOM 556 N N . ALA A 1 77 ? -13.363 4.830 6.460 1.00 97.62 77 ALA A N 1
ATOM 557 C CA . ALA A 1 77 ? -13.015 5.623 5.286 1.00 97.62 77 ALA A CA 1
ATOM 558 C C . ALA A 1 77 ? -11.926 6.651 5.623 1.00 97.62 77 ALA A C 1
ATOM 560 O O . ALA A 1 77 ? -12.059 7.377 6.604 1.00 97.62 77 ALA A O 1
ATOM 561 N N . ASN A 1 78 ? -10.895 6.742 4.776 1.00 96.88 78 ASN A N 1
ATOM 562 C CA . ASN A 1 78 ? -9.787 7.703 4.893 1.00 96.88 78 ASN A CA 1
ATOM 563 C C . ASN A 1 78 ? -9.169 7.773 6.311 1.00 96.88 78 ASN A C 1
ATOM 565 O O . ASN A 1 78 ? -9.135 8.858 6.894 1.00 96.88 78 ASN A O 1
ATOM 569 N N . PRO A 1 79 ? -8.722 6.642 6.893 1.00 97.81 79 PRO A N 1
ATOM 570 C CA . PRO A 1 79 ? -8.191 6.627 8.252 1.00 97.81 79 PRO A CA 1
ATOM 571 C C . PRO A 1 79 ? -6.858 7.385 8.334 1.00 97.81 79 PRO A C 1
ATOM 573 O O . PRO A 1 79 ? -6.053 7.354 7.397 1.00 97.81 79 PRO A O 1
ATOM 576 N N . SER A 1 80 ? -6.602 8.020 9.474 1.00 97.94 80 SER A N 1
ATOM 577 C CA . SER A 1 80 ? -5.263 8.502 9.825 1.00 97.94 80 SER A CA 1
ATOM 578 C C . SER A 1 80 ? -4.354 7.346 10.265 1.00 97.94 80 SER A C 1
ATOM 580 O O . SER A 1 80 ? -4.817 6.231 10.519 1.00 97.94 80 SER A O 1
ATOM 582 N N . TYR A 1 81 ? -3.049 7.607 10.375 1.00 97.12 81 TYR A N 1
ATOM 583 C CA . TYR A 1 81 ? -2.110 6.637 10.949 1.00 97.12 81 TYR A CA 1
ATOM 584 C C . TYR A 1 81 ? -2.508 6.291 12.388 1.00 97.12 81 TYR A C 1
ATOM 586 O O . TYR A 1 81 ? -2.565 5.120 12.760 1.00 97.12 81 TYR A O 1
ATOM 594 N N . GLU A 1 82 ? -2.876 7.306 13.169 1.00 98.06 82 GLU A N 1
ATOM 595 C CA . GLU A 1 82 ? -3.309 7.163 14.554 1.00 98.06 82 GLU A CA 1
ATOM 596 C C . GLU A 1 82 ? -4.556 6.281 14.663 1.00 98.06 82 GLU A C 1
ATOM 598 O O . GLU A 1 82 ? -4.607 5.413 15.538 1.00 98.06 82 GLU A O 1
ATOM 603 N N . ASP A 1 83 ? -5.522 6.440 13.751 1.00 97.88 83 ASP A N 1
ATOM 604 C CA . ASP A 1 83 ? -6.708 5.580 13.700 1.00 97.88 83 ASP A CA 1
ATOM 605 C C . ASP A 1 83 ? -6.311 4.118 13.473 1.00 97.88 83 ASP A C 1
ATOM 607 O O . ASP A 1 83 ? -6.783 3.228 14.183 1.00 97.88 83 ASP A O 1
ATOM 611 N N . VAL A 1 84 ? -5.418 3.845 12.516 1.00 97.62 84 VAL A N 1
ATOM 612 C CA . VAL A 1 84 ? -4.951 2.482 12.210 1.00 97.62 84 VAL A CA 1
ATOM 613 C C . VAL A 1 84 ? -4.192 1.874 13.389 1.00 97.62 84 VAL A C 1
ATOM 615 O O . VAL A 1 84 ? -4.431 0.711 13.721 1.00 97.62 84 VAL A O 1
ATOM 618 N N . CYS A 1 85 ? -3.372 2.655 14.096 1.00 96.44 85 CYS A N 1
ATOM 619 C CA . CYS A 1 85 ? -2.652 2.197 15.287 1.00 96.44 85 CYS A CA 1
ATOM 620 C C . CYS A 1 85 ? -3.572 1.743 16.430 1.00 96.44 85 CYS A C 1
ATOM 622 O O . CYS A 1 85 ? -3.139 0.966 17.280 1.00 96.44 85 CYS A O 1
ATOM 624 N N . THR A 1 86 ? -4.841 2.168 16.457 1.00 97.56 86 THR A N 1
ATOM 625 C CA . THR A 1 86 ? -5.812 1.636 17.432 1.00 97.56 86 THR A CA 1
ATOM 626 C C . THR A 1 86 ? -6.148 0.160 17.198 1.00 97.56 86 THR A C 1
ATOM 628 O O . THR A 1 86 ? -6.690 -0.493 18.089 1.00 97.56 86 THR A O 1
ATOM 631 N N . GLY A 1 87 ? -5.887 -0.363 15.995 1.00 96.94 87 GLY A N 1
ATOM 632 C CA . GLY A 1 87 ? -6.249 -1.718 15.576 1.00 96.94 87 GLY A CA 1
ATOM 633 C C . GLY A 1 87 ? -7.744 -1.922 15.302 1.00 96.94 87 GLY A C 1
ATOM 634 O O . GLY A 1 87 ? -8.159 -3.035 14.990 1.00 96.94 87 GLY A O 1
ATOM 635 N N . THR A 1 88 ? -8.571 -0.878 15.401 1.00 97.88 88 THR A N 1
ATOM 636 C CA . THR A 1 88 ? -10.038 -0.999 15.278 1.00 97.88 88 THR A CA 1
ATOM 637 C C . THR A 1 88 ? -10.569 -0.754 13.867 1.00 97.88 88 THR A C 1
ATOM 639 O O . THR A 1 88 ? -11.705 -1.113 13.565 1.00 97.88 88 THR A O 1
ATOM 642 N N . THR A 1 89 ? -9.754 -0.177 12.980 1.00 98.25 89 THR A N 1
ATOM 643 C CA . THR A 1 89 ? -10.180 0.200 11.623 1.00 98.25 89 THR A CA 1
ATOM 644 C C . THR A 1 89 ? -10.283 -0.989 10.664 1.00 98.25 89 THR A C 1
ATOM 646 O O . THR A 1 89 ? -10.908 -0.880 9.607 1.00 98.25 89 THR A O 1
ATOM 649 N N . GLY A 1 90 ? -9.645 -2.111 11.015 1.00 97.69 90 GLY A N 1
ATOM 650 C CA . GLY A 1 90 ? -9.527 -3.305 10.179 1.00 97.69 90 GLY A CA 1
ATOM 651 C C . GLY A 1 90 ? -8.580 -3.157 8.986 1.00 97.69 90 GLY A C 1
ATOM 652 O O . GLY A 1 90 ? -8.482 -4.085 8.189 1.00 97.69 90 GLY A O 1
ATOM 653 N N . HIS A 1 91 ? -7.903 -2.015 8.829 1.00 98.25 91 HIS A N 1
ATOM 654 C CA . HIS A 1 91 ? -6.943 -1.832 7.742 1.00 98.25 91 HIS A CA 1
ATOM 655 C C . HIS A 1 91 ? -5.620 -2.529 8.031 1.00 98.25 91 HIS A C 1
ATOM 657 O O . HIS A 1 91 ? -5.148 -2.550 9.166 1.00 98.25 91 HIS A O 1
ATOM 663 N N . ALA A 1 92 ? -4.996 -3.033 6.971 1.00 97.69 92 ALA A N 1
ATOM 664 C CA . ALA A 1 92 ? -3.595 -3.413 6.967 1.00 97.69 92 ALA A CA 1
ATOM 665 C C . ALA A 1 92 ? -2.745 -2.273 6.393 1.00 97.69 92 ALA A C 1
ATOM 667 O O . ALA A 1 92 ? -3.184 -1.550 5.493 1.00 97.69 92 ALA A O 1
ATOM 668 N N . GLU A 1 93 ? -1.517 -2.144 6.894 1.00 97.62 93 GLU A N 1
ATOM 669 C CA . GLU A 1 93 ? -0.476 -1.373 6.218 1.00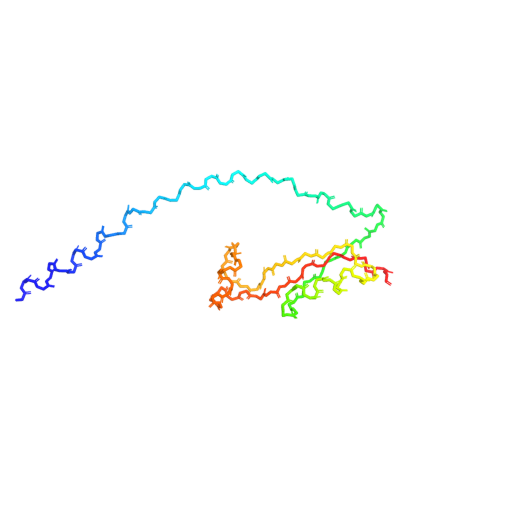 97.62 93 GLU A CA 1
ATOM 670 C C . GLU A 1 93 ? -0.138 -2.040 4.882 1.00 97.62 93 GLU A C 1
ATOM 672 O O . GLU A 1 93 ? 0.175 -3.235 4.821 1.00 97.62 93 GLU A O 1
ATOM 677 N N . CYS A 1 94 ? -0.242 -1.260 3.808 1.00 97.44 94 CYS A N 1
ATOM 678 C CA . CYS A 1 94 ? -0.152 -1.738 2.438 1.00 97.44 94 CYS A CA 1
ATOM 679 C C . CYS A 1 94 ? 0.702 -0.813 1.568 1.00 97.44 94 CYS A C 1
ATOM 681 O O . CYS A 1 94 ? 0.815 0.388 1.808 1.00 97.44 94 CYS A O 1
ATOM 683 N N . LEU A 1 95 ? 1.224 -1.381 0.486 1.00 97.88 95 LEU A N 1
ATOM 684 C CA . LEU A 1 95 ? 1.862 -0.675 -0.615 1.00 97.88 95 LEU A CA 1
ATOM 685 C C . LEU A 1 95 ? 1.014 -0.835 -1.873 1.00 97.88 95 LEU A C 1
ATOM 687 O O . LEU A 1 95 ? 0.625 -1.954 -2.211 1.00 97.88 95 LEU A O 1
ATOM 691 N N . GLN A 1 96 ? 0.778 0.258 -2.593 1.00 97.62 96 GLN A N 1
ATOM 692 C CA . GLN A 1 96 ? 0.281 0.227 -3.963 1.00 97.62 96 GLN A CA 1
ATOM 693 C C . GLN A 1 96 ? 1.442 0.461 -4.928 1.00 97.62 96 GLN A C 1
ATOM 695 O O . GLN A 1 96 ? 2.134 1.477 -4.851 1.00 97.62 96 GLN A O 1
ATOM 700 N N . ILE A 1 97 ? 1.659 -0.498 -5.821 1.00 97.50 97 ILE A N 1
ATOM 701 C CA . ILE A 1 97 ? 2.802 -0.549 -6.727 1.00 97.50 97 ILE A CA 1
ATOM 702 C C . ILE A 1 97 ? 2.298 -0.440 -8.154 1.00 97.50 97 ILE A C 1
ATOM 704 O O . ILE A 1 97 ? 1.491 -1.259 -8.585 1.00 97.50 97 ILE A O 1
ATOM 708 N N . ILE A 1 98 ? 2.812 0.542 -8.885 1.00 97.31 98 ILE A N 1
ATOM 709 C CA . ILE A 1 98 ? 2.634 0.666 -10.329 1.00 97.31 98 ILE A CA 1
ATOM 710 C C . ILE A 1 98 ? 3.907 0.133 -10.984 1.00 97.31 98 ILE A C 1
ATOM 712 O O . ILE A 1 98 ? 5.003 0.590 -10.648 1.00 97.31 98 ILE A O 1
ATOM 716 N N . TYR A 1 99 ? 3.781 -0.824 -11.898 1.00 96.94 99 TYR A N 1
ATOM 717 C CA . TYR A 1 99 ? 4.920 -1.513 -12.508 1.00 96.94 99 TYR A CA 1
ATOM 718 C C . TYR A 1 99 ? 4.714 -1.769 -14.004 1.00 96.94 99 TYR A C 1
ATOM 720 O O . TYR A 1 99 ? 3.588 -1.756 -14.497 1.00 96.94 99 TYR A O 1
ATOM 728 N N . ASP A 1 100 ? 5.808 -1.997 -14.725 1.00 96.88 100 ASP A N 1
ATOM 729 C CA . ASP A 1 100 ? 5.805 -2.490 -16.101 1.00 96.88 100 ASP A CA 1
ATOM 730 C C . ASP A 1 10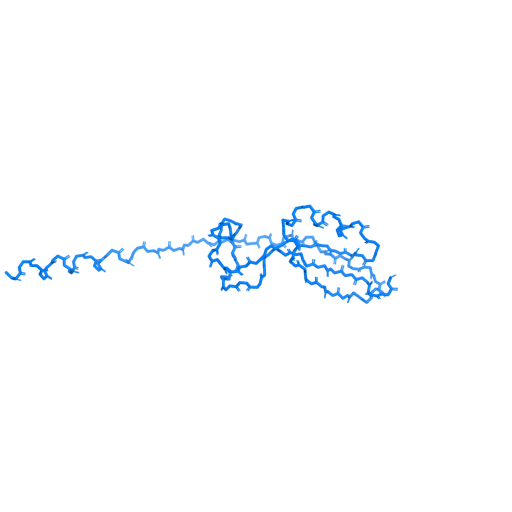0 ? 5.778 -4.033 -16.097 1.00 96.88 100 ASP A C 1
ATOM 732 O O . ASP A 1 100 ? 6.765 -4.650 -15.699 1.00 96.88 100 ASP A O 1
ATOM 736 N N . PRO A 1 101 ? 4.683 -4.683 -16.532 1.00 96.44 101 PRO A N 1
ATOM 737 C CA . PRO A 1 101 ? 4.566 -6.140 -16.558 1.00 96.44 101 PRO A CA 1
ATOM 738 C C . PRO A 1 101 ? 5.429 -6.814 -17.638 1.00 96.44 101 PRO A C 1
ATOM 740 O O . PRO A 1 101 ? 5.430 -8.041 -17.722 1.00 96.44 101 PRO A O 1
ATOM 743 N N . SER A 1 102 ? 6.099 -6.049 -18.506 1.00 95.75 102 SER A N 1
ATOM 744 C CA . SER A 1 102 ? 6.965 -6.578 -19.568 1.00 95.75 102 SER A CA 1
ATOM 745 C C . SER A 1 102 ? 8.443 -6.705 -19.177 1.00 95.75 102 SER A C 1
ATOM 747 O O . SER A 1 102 ? 9.224 -7.265 -19.951 1.00 95.75 102 SER A O 1
ATOM 749 N N . VAL A 1 103 ? 8.821 -6.194 -18.001 1.00 93.44 103 VAL A N 1
ATOM 750 C CA . VAL A 1 103 ? 10.171 -6.288 -17.419 1.00 93.44 103 VAL A CA 1
ATOM 751 C C . VAL A 1 103 ? 10.342 -7.582 -16.638 1.00 93.44 103 VAL A C 1
ATOM 753 O O . VAL A 1 103 ? 11.442 -8.170 -16.774 1.00 93.44 103 VAL A O 1
#

pLDDT: mean 81.78, std 19.94, range [45.16, 98.25]